Protein AF-A0A7M3M9P9-F1 (afdb_monomer_lite)

Radius of gyration: 13.9 Å; chains: 1; bounding box: 21×18×47 Å

InterPro domains:
  IPR010260 DNA-binding transcriptional activator AlpA [PF05930] (1-36)

Foldseek 3Di:
DPPVVVCVVVVLAADWDDDPPDPDTDGDPVRRVVSVVVVPPDPPVDD

Secondary structure (DSSP, 8-state):
-HHHHHHHHTT-SPPPEESSSSS-EE--HHHHHHHHHHH--------

Structure (mmCIF, N/CA/C/O backbone):
data_AF-A0A7M3M9P9-F1
#
_entry.id   AF-A0A7M3M9P9-F1
#
loop_
_atom_site.group_PDB
_atom_site.id
_atom_site.type_symbol
_atom_site.label_atom_id
_atom_site.label_alt_id
_atom_site.label_comp_id
_atom_site.label_asym_id
_atom_site.label_entity_id
_atom_site.label_seq_id
_atom_site.pdbx_PDB_ins_code
_atom_site.Cartn_x
_atom_site.Cartn_y
_atom_site.Cartn_z
_atom_site.occupancy
_atom_site.B_iso_or_equiv
_atom_site.auth_seq_id
_atom_site.auth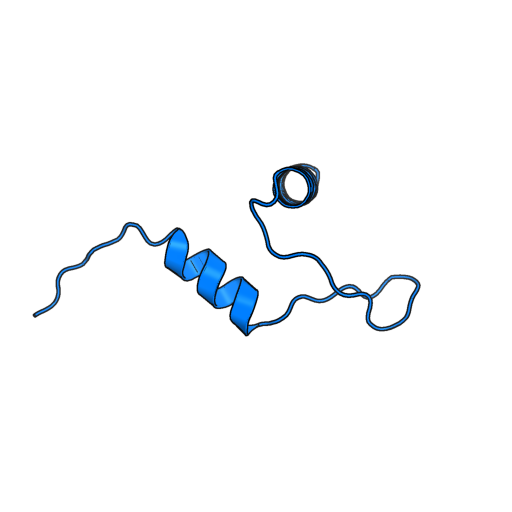_comp_id
_atom_site.auth_asym_id
_atom_site.auth_atom_id
_atom_site.pdbx_PDB_model_num
ATOM 1 N N . ARG A 1 1 ? 11.108 -7.294 3.156 1.00 56.03 1 ARG A N 1
ATOM 2 C CA . ARG A 1 1 ? 10.116 -6.316 3.681 1.00 56.03 1 ARG A CA 1
ATOM 3 C C . ARG A 1 1 ? 10.336 -4.872 3.190 1.00 56.03 1 ARG A C 1
ATOM 5 O O . ARG A 1 1 ? 9.350 -4.170 3.063 1.00 56.03 1 ARG A O 1
ATOM 12 N N . ALA A 1 2 ? 11.557 -4.416 2.870 1.00 65.88 2 ALA A N 1
ATOM 13 C CA . ALA A 1 2 ? 11.823 -3.006 2.519 1.00 65.88 2 ALA A CA 1
ATOM 14 C C . ALA A 1 2 ? 11.324 -2.536 1.132 1.00 65.88 2 ALA A C 1
ATOM 16 O O . ALA A 1 2 ? 11.004 -1.366 0.966 1.00 65.88 2 ALA A O 1
ATOM 17 N N . THR A 1 3 ? 11.250 -3.421 0.134 1.00 76.94 3 THR A N 1
ATOM 18 C CA . THR A 1 3 ? 10.926 -3.027 -1.251 1.00 76.94 3 THR A CA 1
ATOM 19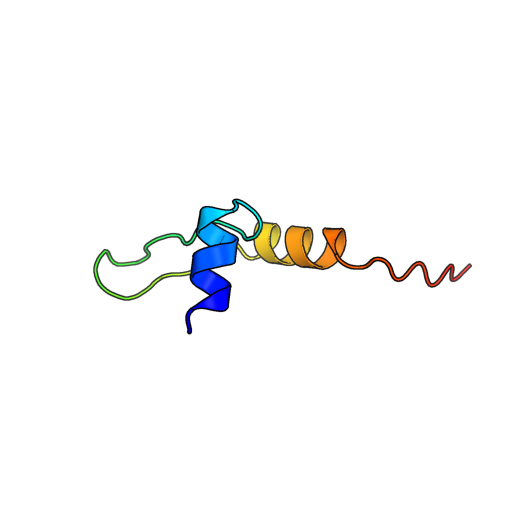 C C . THR A 1 3 ? 9.507 -2.484 -1.403 1.00 76.94 3 THR A C 1
ATOM 21 O O . THR A 1 3 ? 9.312 -1.501 -2.104 1.00 76.94 3 THR A O 1
ATOM 24 N N . LEU A 1 4 ? 8.531 -3.075 -0.706 1.00 73.12 4 LEU A N 1
ATOM 25 C CA . LEU A 1 4 ? 7.132 -2.645 -0.781 1.00 73.12 4 LEU A CA 1
ATOM 26 C C . LEU A 1 4 ? 6.948 -1.227 -0.221 1.00 73.12 4 LEU A C 1
ATOM 28 O O . LEU A 1 4 ? 6.333 -0.393 -0.869 1.00 73.12 4 LEU A O 1
ATOM 32 N N . TYR A 1 5 ? 7.546 -0.928 0.937 1.00 74.69 5 TYR A N 1
ATOM 33 C CA . TYR A 1 5 ? 7.471 0.410 1.531 1.00 74.69 5 TYR A CA 1
ATOM 34 C C . TYR A 1 5 ? 8.144 1.473 0.660 1.00 74.69 5 TYR A C 1
ATOM 36 O O . TYR A 1 5 ? 7.570 2.539 0.478 1.00 74.69 5 TYR A O 1
ATOM 44 N N . ARG A 1 6 ? 9.285 1.156 0.029 1.00 79.75 6 ARG A N 1
ATOM 45 C CA . ARG A 1 6 ? 9.927 2.071 -0.932 1.00 79.75 6 ARG A CA 1
ATOM 46 C C . ARG A 1 6 ? 9.048 2.364 -2.145 1.00 79.75 6 ARG A C 1
ATOM 48 O O . ARG A 1 6 ? 9.042 3.486 -2.631 1.00 79.75 6 ARG A O 1
ATOM 55 N N . LEU A 1 7 ? 8.309 1.369 -2.638 1.00 76.25 7 LEU A N 1
ATOM 56 C CA . LEU A 1 7 ? 7.370 1.565 -3.744 1.00 76.25 7 LEU A CA 1
ATOM 57 C C . LEU A 1 7 ? 6.169 2.418 -3.322 1.00 76.25 7 LEU A C 1
ATOM 59 O O . LEU A 1 7 ? 5.728 3.256 -4.102 1.00 76.25 7 LE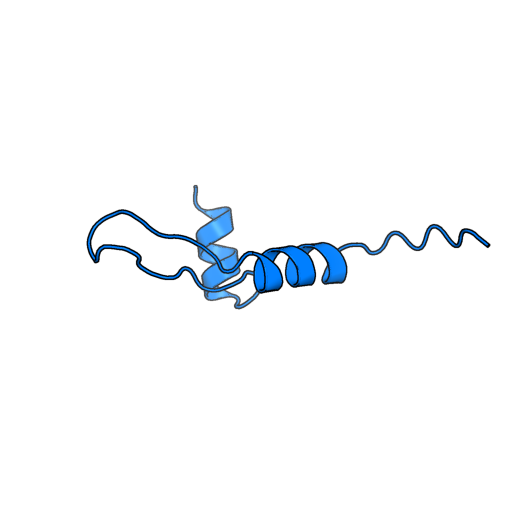U A O 1
ATOM 63 N N . ILE A 1 8 ? 5.681 2.247 -2.091 1.00 77.44 8 ILE A N 1
ATOM 64 C CA . ILE A 1 8 ? 4.620 3.088 -1.524 1.00 77.44 8 ILE A CA 1
ATOM 65 C C . ILE A 1 8 ? 5.103 4.543 -1.387 1.00 77.44 8 ILE A C 1
ATOM 67 O O . ILE A 1 8 ? 4.399 5.454 -1.816 1.00 77.44 8 ILE A O 1
ATOM 71 N N . GLU A 1 9 ? 6.314 4.776 -0.862 1.00 78.06 9 GLU A N 1
ATOM 72 C CA . GLU A 1 9 ? 6.915 6.120 -0.776 1.00 78.06 9 GLU A CA 1
ATOM 73 C C . GLU A 1 9 ? 7.120 6.757 -2.158 1.00 78.06 9 GLU A C 1
ATOM 75 O O . GLU A 1 9 ? 6.879 7.949 -2.337 1.00 78.06 9 GLU A O 1
ATOM 80 N N . ALA A 1 10 ? 7.495 5.961 -3.161 1.00 82.25 10 ALA A N 1
ATOM 81 C CA . ALA A 1 10 ? 7.676 6.419 -4.536 1.00 82.25 10 ALA A CA 1
ATOM 82 C C . ALA A 1 10 ? 6.355 6.645 -5.309 1.00 82.25 10 ALA A C 1
ATOM 84 O O . ALA A 1 10 ? 6.408 6.882 -6.513 1.00 82.25 10 ALA A O 1
ATOM 85 N N . ASN A 1 11 ? 5.180 6.536 -4.663 1.00 78.31 11 ASN A N 1
ATOM 86 C CA . ASN A 1 11 ? 3.852 6.480 -5.310 1.00 78.31 11 ASN A CA 1
ATOM 87 C C . ASN A 1 11 ? 3.786 5.466 -6.473 1.00 78.31 11 ASN A C 1
ATOM 89 O O . ASN A 1 11 ? 3.001 5.604 -7.407 1.00 78.31 11 ASN A O 1
ATOM 93 N N . ALA A 1 12 ? 4.617 4.427 -6.408 1.00 79.81 12 ALA A N 1
ATOM 94 C CA . ALA A 1 12 ? 4.729 3.376 -7.407 1.00 79.81 12 ALA A CA 1
ATOM 95 C C . ALA A 1 12 ? 3.962 2.110 -6.998 1.00 79.81 12 ALA A C 1
ATOM 97 O O . ALA A 1 12 ? 4.140 1.074 -7.634 1.00 79.81 12 ALA A O 1
ATOM 98 N N . PHE A 1 13 ? 3.157 2.165 -5.932 1.00 82.94 13 PHE A N 1
ATOM 99 C CA . PHE A 1 13 ? 2.252 1.109 -5.474 1.00 82.94 13 PHE A CA 1
ATOM 100 C C . PHE A 1 13 ? 1.033 1.738 -4.769 1.00 82.94 13 PHE A C 1
ATOM 102 O O . PHE A 1 13 ? 1.208 2.778 -4.123 1.00 82.94 13 PHE A O 1
ATOM 109 N N . PRO A 1 14 ? -0.170 1.133 -4.849 1.00 84.94 14 PRO A N 1
ATOM 110 C CA . PRO A 1 14 ? -1.368 1.656 -4.194 1.00 84.94 14 PRO A CA 1
ATOM 111 C C . PRO A 1 14 ? -1.183 1.875 -2.690 1.00 84.94 14 PRO A C 1
ATOM 113 O O . PRO A 1 14 ? -0.519 1.095 -1.992 1.00 84.94 14 PRO A O 1
ATOM 116 N N . ARG A 1 15 ? -1.785 2.950 -2.171 1.00 83.44 15 ARG A N 1
ATOM 117 C CA . ARG A 1 15 ? -1.716 3.266 -0.741 1.00 83.44 15 ARG A CA 1
ATOM 118 C C . ARG A 1 15 ? -2.509 2.237 0.055 1.00 83.44 15 ARG A C 1
ATOM 120 O O . ARG A 1 15 ? -3.604 1.836 -0.317 1.00 83.44 15 ARG A O 1
ATOM 127 N N . GLN A 1 16 ? -1.942 1.824 1.180 1.00 83.88 16 GLN A N 1
ATOM 128 C CA . GLN A 1 16 ? -2.621 0.924 2.102 1.00 83.88 16 GLN A CA 1
ATOM 129 C C . GLN A 1 16 ? -3.749 1.656 2.850 1.00 83.88 16 GLN A C 1
ATOM 131 O O . GLN A 1 16 ? -3.582 2.796 3.289 1.00 83.88 16 GLN A O 1
ATOM 136 N N . VAL A 1 17 ? -4.874 0.975 3.044 1.00 84.69 17 VAL A N 1
ATOM 137 C CA . VAL A 1 17 ? -6.030 1.424 3.823 1.00 84.69 17 VAL A CA 1
ATOM 138 C C . VAL A 1 17 ? -6.034 0.695 5.165 1.00 84.69 17 VAL A C 1
ATOM 140 O O . VAL A 1 17 ? -5.939 -0.532 5.227 1.00 84.69 17 VAL A O 1
ATOM 143 N N . SER A 1 18 ? -6.140 1.447 6.259 1.00 84.25 18 SER A N 1
ATOM 144 C CA . SER A 1 18 ? -6.224 0.888 7.611 1.00 84.25 18 SER A CA 1
ATOM 145 C C . SER A 1 18 ? -7.641 0.388 7.891 1.00 84.25 18 SER A C 1
ATOM 147 O O . SER A 1 18 ? -8.572 1.187 7.920 1.00 84.25 18 SER A O 1
ATOM 149 N N . LEU A 1 19 ? -7.809 -0.915 8.138 1.00 80.00 19 LEU A N 1
ATOM 150 C CA . LEU A 1 19 ? -9.129 -1.512 8.393 1.00 80.00 19 LEU A CA 1
ATOM 151 C C . LEU A 1 19 ? -9.580 -1.369 9.852 1.00 80.00 19 LEU A C 1
ATOM 153 O O . LEU A 1 19 ? -10.752 -1.143 10.123 1.00 80.00 19 LEU A O 1
ATOM 157 N N . THR A 1 20 ? -8.654 -1.506 10.801 1.00 76.81 20 THR A N 1
ATOM 158 C CA . THR A 1 20 ? -8.961 -1.511 12.247 1.00 76.81 20 THR A CA 1
ATOM 159 C C . THR A 1 20 ? -7.966 -0.688 13.069 1.00 76.81 20 THR A C 1
ATOM 161 O O . THR A 1 20 ? -7.780 -0.912 14.261 1.00 76.81 20 THR A O 1
ATOM 164 N N . GLY A 1 21 ? -7.289 0.271 12.432 1.00 68.56 21 GLY A N 1
ATOM 165 C CA . GLY A 1 21 ? -6.486 1.300 13.107 1.00 68.56 21 GLY A CA 1
ATOM 166 C C . GLY A 1 21 ? -5.155 0.861 13.738 1.00 68.56 21 GLY A C 1
ATOM 167 O O . GLY A 1 21 ? -4.362 1.735 14.067 1.00 68.56 21 GLY A O 1
ATOM 168 N N . ALA A 1 22 ? -4.862 -0.439 13.885 1.00 66.12 22 ALA A N 1
ATOM 169 C CA . ALA A 1 22 ? -3.653 -0.881 14.603 1.00 66.12 22 ALA A CA 1
ATOM 170 C C . ALA A 1 22 ? -2.693 -1.779 13.805 1.00 66.12 22 ALA A C 1
ATOM 172 O O . ALA A 1 22 ? -1.481 -1.578 13.862 1.00 66.12 22 ALA A O 1
ATOM 173 N N . ARG A 1 23 ? -3.191 -2.798 13.091 1.00 72.56 23 ARG A N 1
ATOM 174 C CA . ARG A 1 23 ? -2.321 -3.776 12.395 1.00 72.56 23 ARG A CA 1
ATOM 175 C C . ARG A 1 23 ? -2.876 -4.343 11.094 1.00 72.56 23 ARG A C 1
ATOM 177 O O . ARG A 1 23 ? -2.092 -4.825 10.282 1.00 72.56 23 ARG A O 1
ATOM 184 N N . ALA A 1 24 ? -4.190 -4.299 10.894 1.00 76.75 24 ALA A N 1
ATOM 185 C CA . ALA A 1 24 ? -4.792 -4.754 9.652 1.00 76.75 24 ALA A CA 1
ATOM 186 C C . ALA A 1 24 ? -4.757 -3.621 8.626 1.00 76.75 24 ALA A C 1
ATOM 188 O O . ALA A 1 24 ? -5.450 -2.608 8.768 1.00 76.75 24 ALA A O 1
ATOM 189 N N . VAL A 1 25 ? -3.925 -3.811 7.609 1.00 83.56 25 VAL A N 1
ATOM 190 C CA . VAL A 1 25 ? -3.868 -2.971 6.418 1.00 83.56 25 VAL A CA 1
ATOM 191 C C . VAL A 1 25 ? -4.363 -3.790 5.236 1.00 83.56 25 VAL A C 1
ATOM 193 O O . VAL A 1 25 ? -4.074 -4.983 5.145 1.00 83.56 25 VAL A O 1
ATOM 196 N N . ALA A 1 26 ? -5.121 -3.157 4.357 1.00 86.25 26 ALA A N 1
ATOM 197 C CA . ALA A 1 26 ? -5.604 -3.757 3.125 1.00 86.25 26 ALA A CA 1
ATOM 198 C C . ALA A 1 26 ? -5.408 -2.792 1.962 1.00 86.25 26 ALA A C 1
ATOM 200 O O . ALA A 1 26 ? -5.105 -1.617 2.153 1.00 86.25 26 ALA A O 1
ATOM 201 N N . TRP A 1 27 ? -5.599 -3.298 0.754 1.00 89.12 27 TRP A N 1
ATOM 202 C CA . TRP A 1 27 ? -5.600 -2.499 -0.460 1.00 89.12 27 TRP A CA 1
ATOM 203 C C . TRP A 1 27 ? -6.948 -2.640 -1.144 1.00 89.12 27 TRP A C 1
ATOM 205 O O . TRP A 1 27 ? -7.617 -3.665 -0.996 1.00 89.12 27 TRP A O 1
ATOM 215 N N . ARG A 1 28 ? -7.346 -1.602 -1.879 1.00 89.06 28 ARG A N 1
ATOM 216 C CA . ARG A 1 28 ? -8.470 -1.714 -2.801 1.00 89.06 28 ARG A CA 1
ATOM 217 C C . ARG A 1 28 ? -8.069 -2.670 -3.914 1.00 89.06 28 ARG A C 1
ATOM 219 O O . ARG A 1 28 ? -6.995 -2.532 -4.493 1.00 89.06 28 ARG A O 1
ATOM 226 N N . GLU A 1 29 ? -8.919 -3.653 -4.166 1.00 89.44 29 GLU A N 1
ATOM 227 C CA . GLU A 1 29 ? -8.653 -4.671 -5.178 1.00 89.44 29 GLU A CA 1
ATOM 228 C C . GLU A 1 29 ? -8.506 -4.036 -6.566 1.00 89.44 29 GLU A C 1
ATOM 230 O O . GLU A 1 29 ? -7.530 -4.318 -7.256 1.00 89.44 29 GLU A O 1
ATOM 235 N N . GLU A 1 30 ? -9.401 -3.109 -6.918 1.00 89.75 30 GLU A N 1
ATOM 236 C CA . GLU A 1 30 ? -9.371 -2.360 -8.181 1.00 89.75 30 GLU A CA 1
ATOM 237 C C . GLU A 1 30 ? -8.022 -1.663 -8.430 1.00 89.75 30 GLU A C 1
ATOM 239 O O . GLU A 1 30 ? -7.398 -1.905 -9.459 1.00 89.75 30 GLU A O 1
ATOM 244 N N . GLU A 1 31 ? -7.493 -0.915 -7.456 1.00 88.75 31 GLU A N 1
ATOM 245 C CA . GLU A 1 31 ? -6.226 -0.187 -7.602 1.00 88.75 31 GLU A CA 1
ATOM 246 C C . GLU A 1 31 ? -5.028 -1.134 -7.756 1.00 88.75 31 GLU A C 1
ATOM 248 O O . GLU A 1 31 ? -4.065 -0.839 -8.469 1.00 88.75 31 GLU A O 1
ATOM 253 N N . VAL A 1 32 ? -5.059 -2.289 -7.082 1.00 87.31 32 VAL A N 1
ATOM 254 C CA . VAL A 1 32 ? -4.008 -3.307 -7.211 1.00 87.31 32 VAL A CA 1
ATOM 255 C C . VAL A 1 32 ? -4.070 -3.963 -8.586 1.00 87.31 32 VAL A C 1
ATOM 257 O O . VAL A 1 32 ? -3.026 -4.153 -9.211 1.00 87.31 32 VAL A O 1
ATOM 260 N N . LEU A 1 33 ? -5.268 -4.280 -9.076 1.00 88.12 33 LEU A N 1
ATOM 261 C CA . LEU A 1 33 ? -5.467 -4.844 -10.409 1.00 88.12 33 LEU A CA 1
ATOM 262 C C . LEU A 1 33 ? -5.038 -3.860 -11.503 1.00 88.12 33 LEU A C 1
ATOM 264 O O . LEU A 1 33 ? -4.299 -4.250 -12.408 1.00 88.12 33 LEU A O 1
ATOM 268 N N . GLU A 1 34 ? -5.412 -2.585 -11.392 1.00 87.44 34 GLU A N 1
ATOM 269 C CA . GLU A 1 34 ? -4.972 -1.520 -12.299 1.00 87.44 34 GLU A CA 1
ATOM 270 C C . GLU A 1 34 ? -3.453 -1.339 -12.263 1.00 87.44 34 GLU A C 1
ATOM 272 O O . GLU A 1 34 ? -2.805 -1.238 -13.308 1.00 87.44 34 GLU A O 1
ATOM 277 N N . TRP A 1 35 ? -2.850 -1.368 -11.072 1.00 87.25 35 TRP A N 1
ATOM 278 C CA . TRP A 1 35 ? -1.400 -1.301 -10.929 1.00 87.25 35 TRP A CA 1
ATOM 279 C C . TRP A 1 35 ? -0.698 -2.478 -11.617 1.00 87.25 35 TRP A C 1
ATOM 281 O O . TRP A 1 35 ? 0.271 -2.263 -12.350 1.00 87.25 35 TRP A O 1
ATOM 291 N N . ILE A 1 36 ? -1.189 -3.710 -11.440 1.00 86.25 36 ILE A N 1
ATOM 292 C CA . ILE A 1 36 ? -0.657 -4.893 -12.134 1.00 86.25 36 ILE A CA 1
ATOM 293 C C . ILE A 1 36 ? -0.805 -4.714 -13.649 1.00 86.25 36 ILE A C 1
ATOM 295 O O . ILE A 1 36 ? 0.178 -4.868 -14.376 1.00 86.25 36 ILE A O 1
ATOM 299 N N . ALA A 1 37 ? -1.993 -4.324 -14.119 1.00 86.06 37 ALA A N 1
ATOM 300 C CA . ALA A 1 37 ? -2.281 -4.117 -15.536 1.00 86.06 37 ALA A CA 1
ATOM 301 C C . ALA A 1 37 ? -1.373 -3.049 -16.166 1.00 86.06 37 ALA A C 1
ATOM 303 O O . ALA A 1 37 ? -0.829 -3.272 -17.246 1.00 86.06 37 ALA A O 1
ATOM 304 N N . SER A 1 38 ? -1.109 -1.942 -15.462 1.00 83.62 38 SER A N 1
ATOM 305 C CA . SER A 1 38 ? -0.203 -0.877 -15.922 1.00 83.62 38 SER A CA 1
ATOM 306 C C . SER A 1 38 ? 1.241 -1.353 -16.142 1.00 83.62 38 SER A C 1
ATOM 308 O O . SER A 1 38 ? 1.982 -0.785 -16.947 1.00 83.62 38 SER A O 1
ATOM 310 N N . ARG A 1 39 ? 1.657 -2.410 -15.429 1.00 79.06 39 ARG A N 1
ATOM 311 C CA . ARG A 1 39 ? 2.998 -3.004 -15.518 1.00 79.06 39 ARG A CA 1
ATOM 312 C C . ARG A 1 39 ? 3.054 -4.201 -16.456 1.00 79.06 39 ARG A C 1
ATOM 314 O O . ARG A 1 39 ? 4.161 -4.591 -16.841 1.00 79.06 39 ARG A O 1
ATOM 321 N N . THR A 1 40 ? 1.906 -4.737 -16.870 1.00 66.81 40 THR A N 1
ATOM 322 C CA . THR A 1 40 ? 1.803 -5.722 -17.947 1.00 66.81 40 THR A CA 1
ATOM 323 C C . THR A 1 40 ? 2.133 -5.049 -19.271 1.00 66.81 40 THR A C 1
ATOM 325 O O . THR A 1 40 ? 1.292 -4.738 -20.104 1.00 66.81 40 THR A O 1
ATOM 328 N N . ARG A 1 41 ? 3.432 -4.884 -19.503 1.00 62.03 41 ARG A N 1
ATOM 329 C CA . ARG A 1 41 ? 4.009 -4.685 -20.828 1.00 62.03 41 ARG A CA 1
ATOM 330 C C . ARG A 1 41 ? 4.173 -6.052 -21.489 1.00 62.03 41 ARG A C 1
ATOM 332 O O . ARG A 1 41 ? 5.260 -6.428 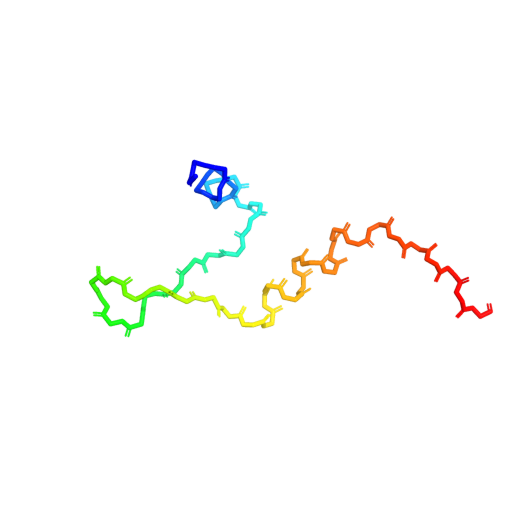-21.900 1.00 62.03 41 ARG A O 1
ATOM 339 N N . CYS A 1 42 ? 3.098 -6.828 -21.519 1.00 48.22 42 CYS A N 1
ATOM 340 C CA . CYS A 1 42 ? 3.019 -8.019 -22.341 1.00 48.22 42 CYS A CA 1
ATOM 341 C C . CYS A 1 42 ? 1.838 -7.808 -23.272 1.00 48.22 42 CYS A C 1
ATOM 343 O O . CYS A 1 42 ? 0.722 -8.255 -23.026 1.00 48.22 42 CYS A O 1
ATOM 345 N N . SER A 1 43 ? 2.111 -7.042 -24.325 1.00 59.06 43 SER A N 1
ATOM 346 C CA . SER A 1 43 ? 1.319 -7.104 -25.539 1.00 59.06 43 SER A CA 1
ATOM 347 C C . SER A 1 43 ? 1.540 -8.495 -26.134 1.00 59.06 43 SER A C 1
ATOM 349 O O . SER A 1 43 ? 2.401 -8.686 -26.989 1.00 59.06 43 SER A O 1
ATOM 351 N N . VAL A 1 44 ? 0.819 -9.498 -25.630 1.00 59.09 44 VAL A N 1
ATOM 352 C CA . VAL A 1 44 ? 0.430 -10.597 -26.504 1.00 59.09 44 VAL A CA 1
ATOM 353 C C . VAL A 1 44 ? -0.744 -10.050 -27.294 1.00 59.09 44 VAL A C 1
ATOM 355 O O . VAL A 1 44 ? -1.885 -10.025 -26.841 1.00 59.09 44 VAL A O 1
ATOM 358 N N . ILE A 1 45 ? -0.419 -9.483 -28.452 1.00 53.72 45 ILE A N 1
ATOM 359 C CA . ILE A 1 45 ? -1.403 -9.222 -29.492 1.00 53.72 45 ILE A CA 1
ATOM 360 C C . ILE A 1 45 ? -1.976 -10.596 -29.831 1.00 53.72 45 ILE A C 1
ATOM 362 O O . ILE A 1 45 ? -1.329 -11.401 -30.494 1.00 53.72 45 ILE A O 1
ATOM 366 N N . ALA A 1 46 ? -3.145 -10.893 -29.285 1.00 52.09 46 ALA A N 1
ATOM 367 C CA . ALA A 1 46 ? -3.962 -12.013 -29.696 1.00 52.09 46 ALA A CA 1
ATOM 368 C C . ALA A 1 46 ? -5.252 -11.425 -30.257 1.00 52.09 46 ALA A C 1
ATOM 370 O O . ALA A 1 46 ? -6.223 -11.276 -29.519 1.00 52.09 46 ALA A O 1
ATOM 371 N N . MET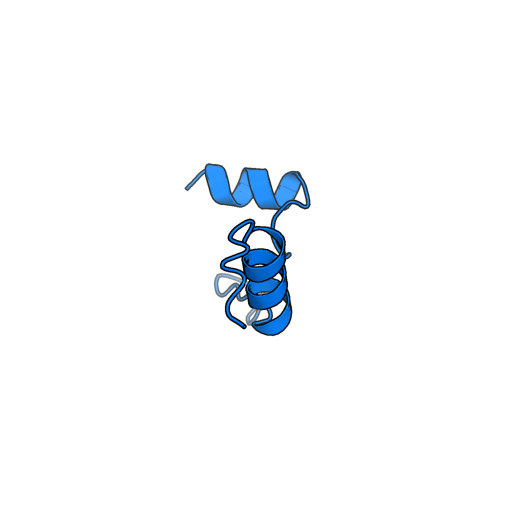 A 1 47 ? -5.212 -11.034 -31.534 1.00 42.88 47 MET A N 1
ATOM 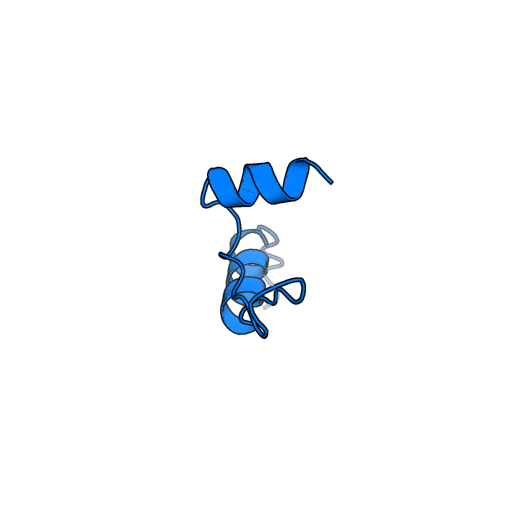372 C CA . MET A 1 47 ? -6.242 -11.362 -32.524 1.00 42.88 47 MET A CA 1
ATOM 373 C C . MET A 1 47 ? -5.749 -11.053 -33.936 1.00 42.88 47 MET A C 1
ATOM 375 O O . MET A 1 47 ? -5.153 -9.968 -34.118 1.00 42.88 47 MET A O 1
#

Organism: NCBI:txid54767

Sequence (47 aa):
RATLYRLIEANAFPRQVSLTGARAVAWREEEVLEWIASRTRCSVIAM

pLDDT: mean 76.35, std 12.02, range [42.88, 89.75]